Protein AF-A0A0M4R5W2-F1 (afdb_monomer_lite)

Radius of gyration: 18.85 Å; chains: 1; bounding box: 47×14×44 Å

Foldseek 3Di:
DAAAKDKDWDWDADPNDIDTPDMDIDRRDHVPVVVVVVVVVVVVVCVVVVD

Sequence (51 aa):
LGGGTFDVSILTIEDGIFEVKSTAGDTHLGGEDFDNRMVNHFIAEFKRKYK

InterPro domains:
  IPR013126 Heat shock protein 70 fam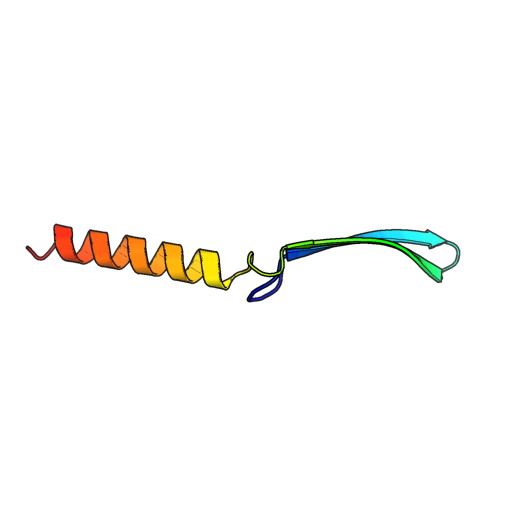ily [PF00012] (1-51)
  IPR013126 Heat shock protein 70 family [PTHR19375] (1-51)
  IPR043129 ATPase, nucleotide binding domain [SSF53067] (1-51)

pLDDT: mean 92.36, std 6.66, range [58.5, 97.31]

Organism: NCBI:txid3352038

Structure (mmCIF, N/CA/C/O backbone):
data_AF-A0A0M4R5W2-F1
#
_entry.id   AF-A0A0M4R5W2-F1
#
loop_
_atom_site.group_PDB
_atom_site.id
_atom_site.type_symbol
_atom_site.label_atom_id
_atom_site.label_alt_id
_atom_site.label_comp_id
_atom_site.label_asym_id
_atom_site.label_entity_id
_atom_site.label_seq_id
_atom_site.pdbx_PDB_ins_code
_atom_site.Cartn_x
_atom_site.Cartn_y
_atom_site.Cartn_z
_atom_site.occupancy
_atom_site.B_iso_or_equiv
_atom_site.auth_seq_id
_atom_site.auth_comp_id
_atom_site.auth_asym_id
_atom_site.auth_atom_id
_atom_site.pdbx_PDB_model_num
ATOM 1 N N . LEU A 1 1 ? -0.082 -2.177 -2.790 1.00 67.12 1 LEU A N 1
ATOM 2 C CA . LEU A 1 1 ? -0.932 -2.109 -1.579 1.00 67.12 1 LEU A CA 1
ATOM 3 C C . LEU A 1 1 ? -0.540 -3.264 -0.675 1.00 67.12 1 LEU A C 1
ATOM 5 O O . LEU A 1 1 ? -0.808 -4.405 -1.031 1.00 67.12 1 LEU A O 1
ATOM 9 N N . GLY A 1 2 ? 0.182 -2.970 0.404 1.00 85.75 2 GLY A N 1
ATOM 10 C CA . GLY A 1 2 ? 0.511 -3.930 1.456 1.00 85.75 2 GLY A CA 1
ATOM 11 C C . GLY A 1 2 ? -0.499 -3.876 2.607 1.00 85.75 2 GLY A C 1
ATOM 12 O O . GLY A 1 2 ? -1.508 -3.176 2.536 1.00 85.75 2 GLY A O 1
ATOM 13 N N . GLY A 1 3 ? -0.214 -4.611 3.685 1.00 88.38 3 GLY A N 1
ATOM 14 C CA . GLY A 1 3 ? -1.060 -4.636 4.885 1.00 88.38 3 GLY A CA 1
ATOM 15 C C . GLY A 1 3 ? -1.086 -3.306 5.647 1.00 88.38 3 GLY A C 1
ATOM 16 O O . GLY A 1 3 ? -2.156 -2.884 6.055 1.00 88.38 3 GLY A O 1
ATOM 17 N N . GLY A 1 4 ? 0.051 -2.613 5.766 1.00 91.12 4 GLY A N 1
ATOM 18 C CA . GLY A 1 4 ? 0.145 -1.321 6.468 1.00 91.12 4 GLY A CA 1
ATOM 19 C C . GLY A 1 4 ? 0.658 -0.159 5.616 1.00 91.12 4 GLY A C 1
ATOM 20 O O . GLY A 1 4 ? 0.677 0.971 6.086 1.00 91.12 4 GLY A O 1
ATOM 21 N N . THR A 1 5 ? 1.087 -0.419 4.376 1.00 91.25 5 THR A N 1
ATOM 22 C CA . THR A 1 5 ? 1.723 0.597 3.527 1.00 91.25 5 THR A CA 1
ATOM 23 C C . THR A 1 5 ? 1.166 0.615 2.109 1.00 91.25 5 THR A C 1
ATOM 25 O O . THR A 1 5 ? 0.723 -0.403 1.548 1.00 91.25 5 THR A O 1
ATOM 28 N N . PHE A 1 6 ? 1.232 1.793 1.502 1.00 92.25 6 PHE A N 1
ATOM 29 C CA . PHE A 1 6 ? 0.881 2.028 0.118 1.00 92.25 6 PHE A CA 1
ATOM 30 C C . PHE A 1 6 ? 2.044 2.702 -0.591 1.00 92.25 6 PHE A C 1
ATOM 32 O O . PHE A 1 6 ? 2.181 3.922 -0.576 1.00 92.25 6 PHE A O 1
ATOM 39 N N . ASP A 1 7 ? 2.859 1.880 -1.241 1.00 93.94 7 ASP A N 1
ATOM 40 C CA . ASP A 1 7 ? 4.024 2.317 -1.998 1.00 93.94 7 ASP A CA 1
ATOM 41 C C . ASP A 1 7 ? 3.760 2.243 -3.509 1.00 93.94 7 ASP A C 1
ATOM 43 O O . ASP A 1 7 ? 3.152 1.289 -4.010 1.00 93.94 7 ASP A O 1
ATOM 47 N N . VAL A 1 8 ? 4.230 3.258 -4.234 1.00 93.19 8 VAL A N 1
ATOM 48 C CA . VAL A 1 8 ? 4.151 3.400 -5.690 1.00 93.19 8 VAL A CA 1
ATOM 49 C C . VAL A 1 8 ? 5.549 3.682 -6.236 1.00 93.19 8 VAL A C 1
ATOM 51 O O . VAL A 1 8 ? 6.236 4.597 -5.782 1.00 93.19 8 VAL A O 1
ATOM 54 N N . SER A 1 9 ? 5.950 2.931 -7.260 1.00 95.25 9 SER A N 1
ATOM 55 C CA . SER A 1 9 ? 7.206 3.147 -7.981 1.00 95.25 9 SER A CA 1
ATOM 56 C C . SER A 1 9 ? 6.945 3.394 -9.462 1.00 95.25 9 SER A C 1
ATOM 58 O O . SER A 1 9 ? 6.070 2.766 -10.057 1.00 95.25 9 SER A O 1
ATOM 60 N N . ILE A 1 10 ? 7.732 4.288 -10.063 1.00 94.88 10 ILE A N 1
ATOM 61 C CA . ILE A 1 10 ? 7.771 4.513 -11.510 1.00 94.88 10 ILE A CA 1
ATOM 62 C C . ILE A 1 10 ? 8.967 3.748 -12.069 1.00 94.88 10 ILE A C 1
ATOM 64 O O . ILE A 1 10 ? 10.103 3.970 -11.643 1.00 94.88 10 ILE A O 1
ATOM 68 N N . LEU A 1 11 ? 8.703 2.855 -13.024 1.00 96.12 11 LEU A N 1
ATOM 69 C CA . LEU A 1 11 ? 9.718 2.025 -13.662 1.00 96.12 11 LEU A CA 1
ATOM 70 C C . LEU A 1 11 ? 9.753 2.264 -15.171 1.00 96.12 11 LEU A C 1
ATOM 72 O O . LEU A 1 11 ? 8.711 2.412 -15.809 1.00 96.12 11 LEU A O 1
ATOM 76 N N . THR A 1 12 ? 10.960 2.235 -15.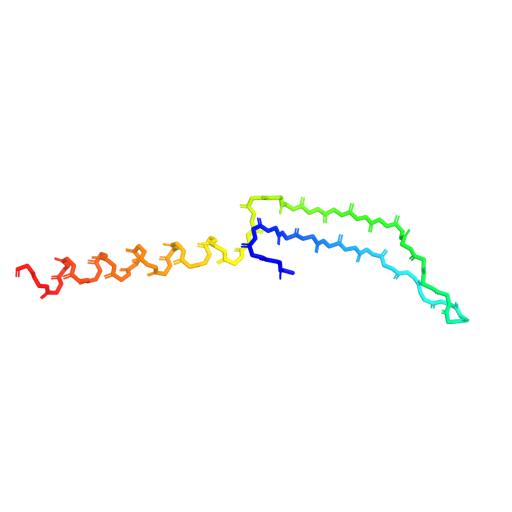726 1.00 95.06 12 THR A N 1
ATOM 77 C CA . THR A 1 12 ? 11.205 2.128 -17.167 1.00 95.06 12 THR A CA 1
ATOM 78 C C . THR A 1 12 ? 11.688 0.713 -17.474 1.00 95.06 12 THR A C 1
ATOM 80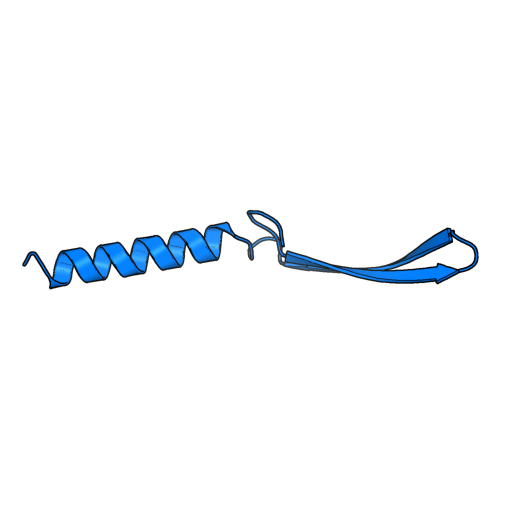 O O . THR A 1 12 ? 12.456 0.141 -16.697 1.00 95.06 12 THR A O 1
ATOM 83 N N . ILE A 1 13 ? 11.217 0.142 -18.585 1.00 95.69 13 ILE A N 1
ATOM 84 C CA . ILE A 1 13 ? 11.586 -1.204 -19.034 1.00 95.69 13 ILE A CA 1
ATOM 85 C C . ILE A 1 13 ? 12.147 -1.097 -20.450 1.00 95.69 13 ILE A C 1
ATOM 87 O O . ILE A 1 13 ? 11.405 -0.776 -21.378 1.00 95.69 13 ILE A O 1
ATOM 91 N N . GLU A 1 14 ? 13.436 -1.383 -20.606 1.00 95.31 14 GLU A N 1
ATOM 92 C CA . GLU A 1 14 ? 14.154 -1.353 -21.887 1.00 95.31 14 GLU A CA 1
ATOM 93 C C . GLU A 1 14 ? 15.082 -2.569 -21.971 1.00 95.31 14 GLU A C 1
ATOM 95 O O . GLU A 1 14 ? 15.781 -2.878 -21.012 1.00 95.31 14 GLU A O 1
ATOM 100 N N . ASP A 1 15 ? 15.045 -3.306 -23.086 1.00 94.62 15 ASP A N 1
ATOM 101 C CA . ASP A 1 15 ? 15.866 -4.507 -23.334 1.00 94.62 15 ASP A CA 1
ATOM 102 C C . ASP A 1 15 ? 15.881 -5.541 -22.186 1.00 94.62 15 ASP A C 1
ATOM 104 O O . ASP A 1 15 ? 16.872 -6.221 -21.925 1.00 94.62 15 AS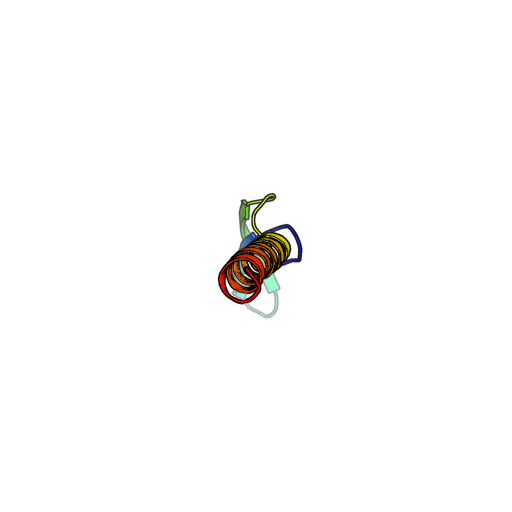P A O 1
ATOM 108 N N . GLY A 1 16 ? 14.754 -5.675 -21.481 1.00 92.00 16 GLY A N 1
ATOM 109 C CA . GLY A 1 16 ? 14.612 -6.584 -20.338 1.00 92.00 16 GLY A CA 1
ATOM 110 C C . GLY A 1 16 ? 15.234 -6.075 -19.033 1.00 92.00 16 GLY A C 1
ATOM 111 O O . GLY A 1 16 ? 15.179 -6.778 -18.023 1.00 92.00 16 GLY A O 1
ATOM 112 N N . ILE A 1 17 ? 15.786 -4.861 -19.024 1.00 93.00 17 ILE A N 1
ATOM 113 C CA . ILE A 1 17 ? 16.280 -4.170 -17.833 1.00 93.00 17 ILE A CA 1
ATOM 114 C C . ILE A 1 17 ? 15.137 -3.362 -17.218 1.00 93.00 17 ILE A C 1
ATOM 116 O O . ILE A 1 17 ? 14.457 -2.595 -17.898 1.00 93.00 17 ILE A O 1
ATOM 120 N N . PHE A 1 18 ? 14.950 -3.525 -15.909 1.00 95.69 18 PHE A N 1
ATOM 121 C CA . PHE A 1 18 ? 13.995 -2.763 -15.111 1.00 95.69 18 PHE A CA 1
ATOM 122 C C . PHE A 1 18 ? 14.749 -1.686 -14.333 1.00 95.69 18 PHE A C 1
ATOM 124 O O . PHE A 1 18 ? 15.531 -2.005 -13.437 1.00 95.69 18 PHE A O 1
ATOM 131 N N . GLU A 1 19 ? 14.507 -0.418 -14.653 1.00 94.56 19 GLU A N 1
ATOM 132 C CA . GLU A 1 19 ? 15.106 0.713 -13.943 1.00 94.56 19 GLU A CA 1
ATOM 133 C C . GLU A 1 19 ? 14.040 1.464 -13.142 1.00 94.56 19 GLU A C 1
ATOM 135 O O . GLU A 1 19 ? 13.019 1.893 -13.683 1.00 94.56 19 GLU A O 1
ATOM 140 N N . VAL A 1 20 ? 14.285 1.650 -11.845 1.00 95.00 20 VAL A N 1
ATOM 141 C CA . VAL A 1 20 ? 13.409 2.432 -10.965 1.00 95.00 20 VAL A CA 1
ATOM 142 C C . VAL A 1 20 ? 13.790 3.905 -11.068 1.00 95.00 20 VAL A C 1
ATOM 144 O O . VAL A 1 20 ? 14.900 4.288 -10.707 1.00 95.00 20 VAL A O 1
ATOM 147 N N . LYS A 1 21 ? 12.861 4.743 -11.532 1.00 95.81 21 LYS A N 1
ATOM 148 C CA . LYS A 1 21 ? 13.067 6.194 -11.663 1.00 95.81 21 LYS A CA 1
ATOM 149 C C . LYS A 1 21 ? 12.713 6.946 -10.387 1.00 95.81 21 LYS A C 1
ATOM 151 O O . LYS A 1 21 ? 13.368 7.926 -10.045 1.00 95.81 21 LYS A O 1
ATOM 156 N N . SER A 1 22 ? 11.680 6.499 -9.681 1.00 94.62 22 SER A N 1
ATOM 157 C CA . SER A 1 22 ? 11.267 7.071 -8.401 1.00 94.62 22 SER A CA 1
ATOM 158 C C . SER A 1 22 ? 10.377 6.107 -7.624 1.00 94.62 22 SER A C 1
ATOM 160 O O . SER A 1 22 ? 9.714 5.246 -8.206 1.00 94.62 22 SER A O 1
ATOM 162 N N . THR A 1 23 ? 10.350 6.286 -6.304 1.00 94.56 23 THR A N 1
ATOM 163 C CA . THR A 1 23 ? 9.452 5.588 -5.379 1.00 94.56 23 THR A CA 1
ATOM 164 C C . THR A 1 23 ? 8.903 6.600 -4.383 1.00 94.56 23 THR A C 1
ATOM 166 O O . THR A 1 23 ? 9.652 7.433 -3.874 1.00 94.56 23 THR A O 1
ATOM 169 N N . ALA A 1 24 ? 7.605 6.538 -4.112 1.00 94.88 24 ALA A N 1
ATOM 170 C CA . ALA A 1 24 ? 6.930 7.326 -3.089 1.00 94.88 24 ALA A CA 1
ATOM 171 C C . ALA A 1 24 ? 5.784 6.503 -2.490 1.00 94.88 24 ALA A C 1
ATOM 173 O O . ALA A 1 24 ? 5.254 5.612 -3.149 1.00 94.88 24 ALA A O 1
ATOM 174 N N . GLY A 1 25 ? 5.382 6.801 -1.260 1.00 92.19 25 GLY A N 1
ATOM 175 C CA . GLY A 1 25 ? 4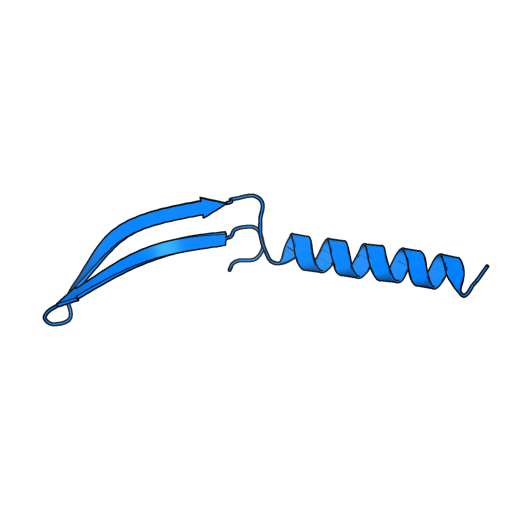.341 6.030 -0.593 1.00 92.19 25 GLY A CA 1
ATOM 176 C C . GLY A 1 25 ? 3.944 6.590 0.761 1.00 92.19 25 GLY A C 1
ATOM 177 O O . GLY A 1 25 ? 4.544 7.551 1.246 1.00 92.19 25 GLY A O 1
ATOM 178 N N . ASP A 1 26 ? 2.927 5.972 1.351 1.00 92.31 26 ASP A N 1
ATOM 179 C CA . ASP A 1 26 ? 2.444 6.248 2.701 1.00 92.31 26 ASP A CA 1
ATOM 180 C C . ASP A 1 26 ? 2.597 4.991 3.568 1.00 92.31 26 ASP A C 1
ATOM 182 O O . ASP A 1 26 ? 2.074 3.922 3.243 1.00 92.31 26 ASP A O 1
ATOM 186 N N . THR A 1 27 ? 3.337 5.114 4.672 1.00 88.94 27 THR A N 1
ATOM 187 C CA . THR A 1 27 ? 3.624 4.006 5.594 1.00 88.94 27 THR A CA 1
ATOM 188 C C . THR A 1 27 ? 2.505 3.735 6.598 1.00 88.94 27 THR A C 1
ATOM 190 O O . THR A 1 27 ? 2.643 2.820 7.402 1.00 88.94 27 THR A O 1
ATOM 193 N N . HIS A 1 28 ? 1.450 4.551 6.605 1.00 87.38 28 HIS A N 1
ATOM 194 C CA . HIS A 1 28 ? 0.299 4.435 7.505 1.00 87.38 28 HIS A CA 1
ATOM 195 C C . HIS A 1 28 ? -1.014 4.287 6.731 1.00 87.38 28 HIS A C 1
ATOM 197 O O . HIS A 1 28 ? -2.078 4.608 7.252 1.00 87.38 28 HIS A O 1
ATOM 203 N N . LEU A 1 29 ? -0.930 3.862 5.471 1.00 87.12 29 LEU A N 1
ATOM 204 C CA . LEU A 1 29 ? -2.085 3.605 4.631 1.00 87.12 29 LEU A CA 1
ATOM 205 C C . LEU A 1 29 ? -1.939 2.220 4.014 1.00 87.12 29 LEU A C 1
ATOM 207 O O . LEU A 1 29 ? -1.141 2.022 3.104 1.00 87.12 29 LEU A O 1
ATOM 211 N N . GLY A 1 30 ? -2.730 1.261 4.469 1.00 90.19 30 GLY A N 1
ATOM 212 C CA . GLY A 1 30 ? -2.686 -0.112 3.984 1.00 90.19 30 GLY A CA 1
ATOM 213 C C . GLY A 1 30 ? -4.022 -0.831 4.102 1.00 90.19 30 GLY A C 1
ATOM 214 O O . GLY A 1 30 ? -5.069 -0.232 4.339 1.00 90.19 30 GLY A O 1
ATOM 215 N N . GLY A 1 31 ? -3.991 -2.148 3.906 1.00 91.31 31 GLY A N 1
ATOM 216 C CA . GLY A 1 31 ? -5.156 -3.017 4.098 1.00 91.31 31 GLY A CA 1
ATOM 217 C C . GLY A 1 31 ? -5.764 -2.936 5.504 1.00 91.31 31 GLY A C 1
ATOM 218 O O . GLY A 1 31 ? -6.984 -2.986 5.635 1.00 91.31 31 GLY A O 1
ATOM 219 N N . GLU A 1 32 ? -4.946 -2.724 6.537 1.00 91.69 32 GLU A N 1
ATOM 220 C CA . GLU A 1 32 ? -5.399 -2.628 7.927 1.00 91.69 32 GLU A CA 1
ATOM 221 C C . GLU A 1 32 ? -6.375 -1.458 8.145 1.00 91.69 32 GLU A C 1
ATOM 223 O O . GLU A 1 32 ? -7.342 -1.583 8.896 1.00 91.69 32 GLU A O 1
ATOM 228 N N . ASP A 1 33 ? -6.200 -0.334 7.445 1.00 89.81 33 ASP A N 1
ATOM 229 C CA . ASP A 1 33 ? -7.136 0.792 7.518 1.00 89.81 33 ASP A CA 1
ATOM 230 C C . ASP A 1 33 ? -8.525 0.418 7.003 1.00 89.81 33 ASP A C 1
ATOM 232 O O . ASP A 1 33 ? -9.547 0.842 7.558 1.00 89.81 33 ASP A O 1
ATOM 236 N N . PHE A 1 34 ? -8.574 -0.385 5.938 1.00 91.00 34 PHE A N 1
ATOM 237 C CA . PHE A 1 34 ? -9.825 -0.894 5.391 1.00 91.00 34 PHE A CA 1
ATOM 238 C C . PHE A 1 34 ? -10.480 -1.883 6.354 1.00 91.00 34 PHE A C 1
ATOM 240 O O . PHE A 1 34 ? -11.678 -1.749 6.620 1.00 91.00 34 PHE A O 1
ATOM 247 N N . ASP A 1 35 ? -9.705 -2.805 6.927 1.00 92.69 35 ASP A N 1
ATOM 248 C CA . ASP A 1 35 ? -10.192 -3.775 7.911 1.00 92.69 35 ASP A CA 1
ATOM 249 C C . ASP A 1 35 ? -10.757 -3.066 9.148 1.00 92.69 35 ASP A C 1
ATOM 251 O O . ASP A 1 35 ? -11.902 -3.301 9.544 1.00 92.69 35 ASP A O 1
ATOM 255 N N . ASN A 1 36 ? -10.017 -2.104 9.703 1.00 93.75 36 ASN A N 1
ATOM 256 C CA . ASN A 1 36 ? -10.444 -1.314 10.855 1.00 93.75 36 ASN A CA 1
ATOM 257 C C . ASN A 1 36 ? -11.715 -0.506 10.562 1.00 93.75 36 ASN A C 1
ATOM 259 O O . ASN A 1 36 ? -12.631 -0.454 11.390 1.00 93.75 36 ASN A O 1
ATOM 263 N N . ARG A 1 37 ? -11.821 0.113 9.379 1.00 94.12 37 ARG A N 1
ATOM 264 C CA . ARG A 1 37 ? -13.046 0.821 8.967 1.00 94.12 37 ARG A CA 1
ATOM 265 C C . ARG A 1 37 ? -14.235 -0.126 8.845 1.00 94.12 37 ARG A C 1
ATOM 267 O O . ARG A 1 37 ? -15.326 0.221 9.300 1.00 94.12 37 ARG A O 1
ATOM 274 N N . MET A 1 38 ? -14.034 -1.309 8.270 1.00 96.38 38 MET A N 1
ATOM 275 C CA . MET A 1 38 ? -15.080 -2.316 8.108 1.00 96.38 38 MET A CA 1
ATOM 276 C C . MET A 1 38 ? -15.567 -2.844 9.463 1.00 96.38 38 MET A C 1
ATOM 278 O O . MET A 1 38 ? -16.773 -2.883 9.717 1.00 96.38 38 MET A O 1
ATOM 282 N N . VAL A 1 39 ? -14.644 -3.177 10.367 1.00 97.06 39 VAL A N 1
ATOM 283 C CA . VAL A 1 39 ? -14.960 -3.622 11.731 1.00 97.06 39 VAL A CA 1
ATOM 284 C C . VAL A 1 39 ? -15.739 -2.545 12.484 1.00 97.06 39 VAL A C 1
ATOM 286 O O . VAL A 1 39 ? -16.807 -2.827 13.030 1.00 97.06 39 VAL A O 1
ATOM 289 N N . ASN A 1 40 ? -15.268 -1.297 12.462 1.00 96.94 40 ASN A N 1
ATOM 290 C CA . ASN A 1 40 ? -15.948 -0.186 13.131 1.00 96.94 40 ASN A CA 1
ATOM 291 C C . ASN A 1 40 ? -17.359 0.057 12.579 1.00 96.94 40 ASN A C 1
ATOM 293 O O . ASN A 1 40 ? -18.289 0.300 13.355 1.00 96.94 40 ASN A O 1
ATOM 297 N N . HIS A 1 41 ? -17.535 -0.050 11.260 1.00 97.06 41 HIS A N 1
ATOM 298 C CA . HIS A 1 41 ? -18.846 0.040 10.626 1.00 97.06 41 HIS A CA 1
ATOM 299 C C . HIS A 1 41 ? -19.797 -1.040 11.158 1.00 97.06 41 HIS A C 1
ATOM 301 O O . HIS A 1 41 ? -20.893 -0.723 11.622 1.00 97.06 41 HIS A O 1
ATOM 307 N N . PHE A 1 42 ? -19.367 -2.305 11.174 1.00 97.31 42 PHE A N 1
ATOM 308 C CA . PHE A 1 42 ? -20.218 -3.389 11.658 1.00 97.31 42 PHE A CA 1
ATOM 309 C C . PHE A 1 42 ? -20.496 -3.305 13.157 1.00 97.31 42 PHE A C 1
ATOM 311 O O . PHE A 1 42 ? -21.627 -3.549 13.570 1.00 97.31 42 PHE A O 1
ATOM 318 N N . ILE A 1 43 ? -19.529 -2.890 13.980 1.00 96.69 43 ILE A N 1
ATOM 319 C CA . ILE A 1 43 ? -19.763 -2.635 15.409 1.00 96.69 43 ILE A CA 1
ATOM 320 C C . ILE A 1 43 ? -20.892 -1.611 15.596 1.00 96.69 43 ILE A C 1
ATOM 322 O O . ILE A 1 43 ? -21.770 -1.808 16.440 1.00 96.69 43 ILE A O 1
ATOM 326 N N . ALA A 1 44 ? -20.888 -0.523 14.822 1.00 96.81 44 ALA A N 1
ATOM 327 C CA . ALA A 1 44 ? -21.938 0.490 14.882 1.00 96.81 44 ALA A CA 1
ATOM 328 C C . ALA A 1 44 ? -23.303 -0.067 14.439 1.00 96.81 44 ALA A C 1
ATOM 330 O O . ALA A 1 44 ? -24.309 0.157 15.116 1.00 96.81 44 ALA A O 1
ATOM 331 N N . GLU A 1 45 ? -23.334 -0.849 13.359 1.00 97.12 45 GLU A N 1
ATOM 332 C CA . GLU A 1 45 ? -24.545 -1.514 12.865 1.00 97.12 45 GLU A CA 1
ATOM 333 C C . GLU A 1 45 ? -25.131 -2.499 13.885 1.00 97.12 45 GLU A C 1
ATOM 335 O O . GLU A 1 45 ? -26.337 -2.477 14.146 1.00 97.12 45 GLU A O 1
ATOM 340 N N . PHE A 1 46 ? -24.291 -3.315 14.530 1.00 97.31 46 PHE A N 1
ATOM 341 C CA . PHE A 1 46 ? -24.718 -4.228 15.591 1.00 97.31 46 PHE A CA 1
ATOM 342 C C . PHE A 1 46 ? -25.303 -3.466 16.784 1.00 97.31 46 PHE A C 1
ATOM 344 O O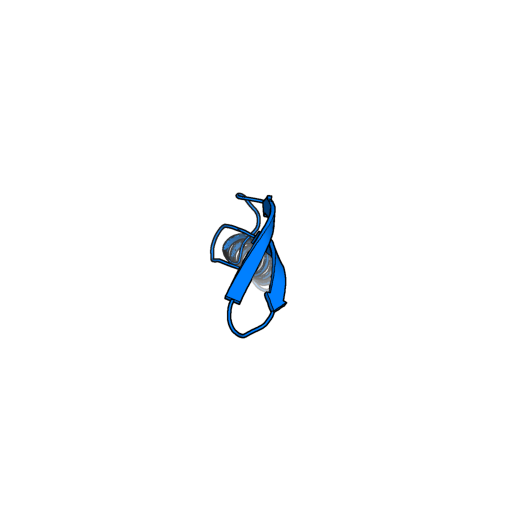 . PHE A 1 46 ? -26.401 -3.791 17.235 1.00 97.31 46 PHE A O 1
ATOM 351 N N . LYS A 1 47 ? -24.628 -2.407 17.251 1.00 95.50 47 LYS A N 1
ATOM 352 C CA . LYS A 1 47 ? -25.136 -1.546 18.335 1.00 95.50 47 LYS A CA 1
ATOM 353 C C . LYS A 1 47 ? -26.468 -0.878 17.990 1.00 95.50 47 LYS A C 1
ATOM 355 O O . LYS A 1 47 ? -27.253 -0.615 18.892 1.00 95.50 47 LYS A O 1
ATOM 360 N N . ARG A 1 48 ? -26.718 -0.578 16.712 1.00 95.25 48 ARG A N 1
ATOM 361 C CA . ARG A 1 48 ? -27.987 -0.006 16.240 1.00 95.25 48 ARG A CA 1
ATOM 362 C C . ARG A 1 48 ? -29.101 -1.050 16.182 1.00 95.25 48 ARG A C 1
ATOM 364 O O . ARG A 1 48 ? -30.226 -0.744 16.554 1.00 95.25 48 ARG A O 1
ATOM 371 N N . LYS A 1 49 ? -28.799 -2.250 15.681 1.00 94.75 49 LYS A N 1
ATOM 372 C CA . LYS A 1 49 ? -29.788 -3.305 15.416 1.00 94.75 49 LYS A CA 1
ATOM 373 C C . LYS A 1 49 ? -30.202 -4.088 16.665 1.00 94.75 49 LYS A C 1
ATOM 375 O O . LYS A 1 49 ? -31.323 -4.580 16.709 1.00 94.75 49 LYS A O 1
ATOM 380 N N . TYR A 1 50 ? -29.312 -4.210 17.646 1.00 91.25 50 TYR A N 1
ATOM 381 C CA . TYR A 1 50 ? -29.522 -4.999 18.866 1.00 91.25 50 TYR A CA 1
ATOM 382 C C . TYR A 1 50 ? -29.564 -4.121 20.124 1.00 91.25 50 TYR A C 1
ATOM 384 O O . TYR A 1 50 ? -29.045 -4.504 21.172 1.00 91.25 50 TYR A O 1
ATOM 392 N N . LYS A 1 51 ? -30.147 -2.928 19.990 1.00 58.50 51 LYS A N 1
ATOM 393 C CA . LYS A 1 51 ? -30.463 -2.040 21.107 1.00 58.50 51 LYS A CA 1
ATOM 394 C C . LYS A 1 51 ? -31.881 -2.278 21.606 1.00 58.50 51 LYS A C 1
ATOM 396 O O . LYS A 1 51 ? -32.750 -2.547 20.748 1.00 58.50 51 LYS A O 1
#

Secondary structure (DSSP, 8-state):
--SS-EEEEEEEEETTEEEEEEEEEETT-SHHHHHHHHHHHHHHHHHHHT-